Protein AF-A0A2V8ZPU8-F1 (afdb_monomer)

pLDDT: mean 93.04, std 7.56, range [56.31, 98.5]

Nearest PDB structures (foldseek):
  4qdj-assembly1_A  TM=7.419E-01  e=1.596E-03  Synechocystis sp. PCC 6803 substr. Kazusa
  5him-assembly1_A  TM=8.175E-01  e=2.573E-02  Methanohalophilus portucalensis FDF-1
  5gwx-assembly1_A  TM=7.199E-01  e=1.438E-02  Methanohalophilus portucalensis FDF-1
  3ths-assembly1_B  TM=6.068E-01  e=5.452E-03  Rattus norvegicus
  3ths-assembly1_C  TM=6.072E-01  e=6.619E-03  Rattus norvegicus

Secondary structure (DSSP, 8-state):
-PPPPSEEEETTEEEEEEEETTTTEEEEEETTEEEEEE-TT--B--HHHHHHHHHHHHSSSSEEEEE--TT-HHHHHHHHTT-EEEEEES-HHHHHHHHHHS---TTSEEEES-HHHHHHH-----SEEEE---BTTBPP-

Solvent-accessible surface area (backbone atoms only — not comparable to full-atom values): 7887 Å² total; per-residue (Å²): 132,81,80,69,72,50,69,47,86,47,99,91,43,57,37,32,45,50,70,42,79,92,78,43,30,41,33,35,30,34,77,88,23,80,66,30,40,23,40,84,75,11,47,57,73,47,68,68,50,53,50,53,50,53,59,55,69,72,46,81,76,46,38,32,38,32,29,34,50,54,32,22,26,60,61,24,49,41,41,75,71,68,33,50,47,34,35,26,25,70,53,64,62,36,58,55,47,8,44,73,73,22,53,22,60,87,84,52,51,73,42,76,35,55,53,67,65,48,59,76,69,54,85,79,84,58,68,39,81,44,82,63,52,65,61,42,87,39,70,74,132

Sequence (141 aa):
MRPPPLKHVSKYGVIKLRFRKRSRTLTYEQKGGNQSTADCNGVSLDAHIHALYGLTLQRPGKSVLMIGCGGGTLGTMLARAGRLVSIIEIDPVSFTLAKRYFGLPRNIACHVDDGLAFMQRTRRRYDVLIIDAFTGENIPA

Mean predicted aligned error: 3.62 Å

Structure (mmCIF, N/CA/C/O backbone):
data_AF-A0A2V8ZPU8-F1
#
_entry.id   AF-A0A2V8ZPU8-F1
#
loop_
_atom_site.group_PDB
_atom_site.id
_atom_site.type_symbol
_atom_site.label_atom_id
_atom_site.label_alt_id
_atom_site.label_comp_id
_atom_site.label_asym_id
_atom_site.label_entity_id
_atom_site.label_seq_id
_atom_site.pdbx_PDB_ins_code
_atom_site.Cartn_x
_atom_site.Cartn_y
_atom_site.Cartn_z
_atom_site.occupancy
_atom_site.B_iso_or_equiv
_atom_site.auth_seq_id
_atom_site.auth_comp_id
_atom_site.auth_asym_id
_atom_site.auth_atom_id
_atom_site.pdbx_PDB_model_num
ATOM 1 N N . MET A 1 1 ? -9.517 -8.330 -18.179 1.00 56.31 1 MET A N 1
ATOM 2 C CA . MET A 1 1 ? -8.707 -7.146 -17.815 1.00 56.31 1 MET A CA 1
ATOM 3 C C . MET A 1 1 ? -7.710 -6.903 -18.939 1.00 56.31 1 MET A C 1
ATOM 5 O O . MET A 1 1 ? -6.960 -7.820 -19.254 1.00 56.31 1 MET A O 1
ATOM 9 N N . ARG A 1 2 ? -7.752 -5.743 -19.611 1.00 58.00 2 ARG A N 1
ATOM 10 C CA . ARG A 1 2 ? -6.678 -5.360 -20.546 1.00 58.00 2 ARG A CA 1
ATOM 11 C C . ARG A 1 2 ? -5.401 -5.102 -19.729 1.00 58.00 2 ARG A C 1
ATOM 13 O O . ARG A 1 2 ? -5.528 -4.531 -18.644 1.00 58.00 2 ARG A O 1
ATOM 20 N N . PRO A 1 3 ? -4.216 -5.537 -20.190 1.00 65.19 3 PRO A N 1
ATOM 21 C CA . PRO A 1 3 ? -2.978 -5.295 -19.459 1.00 65.19 3 PRO A CA 1
ATOM 22 C C . PRO A 1 3 ? -2.734 -3.781 -19.337 1.00 65.19 3 PRO A C 1
ATOM 24 O O . PRO A 1 3 ? -2.962 -3.056 -20.311 1.00 65.19 3 PRO A O 1
ATOM 27 N N . PRO A 1 4 ? -2.332 -3.285 -18.154 1.00 73.62 4 PRO A N 1
ATOM 28 C CA . PRO A 1 4 ? -2.014 -1.875 -17.973 1.00 73.62 4 PRO A CA 1
ATOM 29 C C . PRO A 1 4 ? -0.792 -1.475 -18.814 1.00 73.62 4 PRO A C 1
ATOM 31 O O . PRO A 1 4 ? 0.016 -2.339 -19.173 1.00 73.62 4 PRO A O 1
ATOM 34 N N . PRO A 1 5 ? -0.609 -0.172 -19.096 1.00 80.62 5 PRO A N 1
ATOM 35 C CA . PRO A 1 5 ? 0.680 0.336 -19.544 1.00 80.62 5 PRO A CA 1
ATOM 36 C C . PRO A 1 5 ? 1.790 -0.127 -18.593 1.00 80.62 5 PRO A C 1
ATOM 38 O O . PRO A 1 5 ? 1.626 -0.109 -17.376 1.00 80.62 5 PRO A O 1
ATOM 41 N N . LEU A 1 6 ? 2.922 -0.555 -19.150 1.00 86.25 6 LEU A N 1
ATOM 42 C CA . LEU A 1 6 ? 3.991 -1.174 -18.362 1.00 86.25 6 LEU A CA 1
ATOM 43 C C . LEU A 1 6 ? 4.669 -0.192 -17.399 1.00 86.25 6 LEU A C 1
ATOM 45 O O . LEU A 1 6 ? 5.160 -0.625 -16.363 1.00 86.25 6 LEU A O 1
ATOM 49 N N . LYS A 1 7 ? 4.753 1.098 -17.742 1.00 93.12 7 LYS A N 1
ATOM 50 C CA . LYS A 1 7 ? 5.517 2.109 -16.996 1.00 93.12 7 LYS A CA 1
ATOM 51 C C . LYS A 1 7 ? 4.661 3.339 -16.712 1.00 93.12 7 LYS A C 1
ATOM 53 O O . LYS A 1 7 ? 3.967 3.828 -17.600 1.00 93.12 7 LYS A O 1
ATOM 58 N N . HIS A 1 8 ? 4.783 3.863 -15.502 1.00 94.88 8 HIS A N 1
ATOM 59 C CA . HIS A 1 8 ? 4.127 5.073 -15.027 1.00 94.88 8 HIS A CA 1
ATOM 60 C C . HIS A 1 8 ? 5.172 5.966 -14.354 1.00 94.88 8 HIS A C 1
ATOM 62 O O . HIS A 1 8 ? 5.925 5.504 -13.498 1.00 94.88 8 HIS A O 1
ATOM 68 N N . VAL A 1 9 ? 5.260 7.229 -14.772 1.00 94.38 9 VAL A N 1
ATOM 69 C CA . VAL A 1 9 ? 6.241 8.185 -14.239 1.00 94.38 9 VAL A CA 1
ATOM 70 C C . VAL A 1 9 ? 5.647 8.900 -13.033 1.00 94.38 9 VAL A C 1
ATOM 72 O O . VAL A 1 9 ? 4.519 9.383 -13.095 1.00 94.38 9 VAL A O 1
ATOM 75 N N . SER A 1 10 ? 6.427 8.983 -11.961 1.00 93.56 10 SER A N 1
ATOM 76 C CA . SER A 1 10 ? 6.126 9.748 -10.756 1.00 93.56 10 SER A CA 1
ATOM 77 C C . SER A 1 10 ? 7.338 10.593 -10.349 1.00 93.56 10 SER A C 1
ATOM 79 O O . SER A 1 10 ? 8.479 10.276 -10.698 1.00 93.56 10 SER A O 1
ATOM 81 N N . LYS A 1 11 ? 7.100 11.641 -9.548 1.00 93.31 11 LYS A N 1
ATOM 82 C CA . LYS A 1 11 ? 8.147 12.410 -8.853 1.00 93.31 11 LYS A CA 1
ATOM 83 C C . LYS A 1 11 ? 9.054 11.509 -7.999 1.00 93.31 11 LYS A C 1
ATOM 85 O O . LYS A 1 11 ? 10.220 11.831 -7.797 1.00 93.31 11 LYS A O 1
ATOM 90 N N . TYR A 1 12 ? 8.539 10.368 -7.539 1.00 91.00 12 TYR A N 1
ATOM 91 C CA . TYR A 1 12 ? 9.244 9.407 -6.686 1.00 91.00 12 TYR A CA 1
ATOM 92 C C . TYR A 1 12 ? 9.891 8.257 -7.474 1.00 91.00 12 TYR A C 1
ATOM 94 O O . TYR A 1 12 ? 10.375 7.290 -6.886 1.00 91.00 12 TYR A O 1
ATOM 102 N N . GLY A 1 13 ? 9.935 8.348 -8.806 1.00 92.06 13 GLY A N 1
ATOM 103 C CA . GLY A 1 13 ? 10.560 7.371 -9.697 1.00 92.06 13 GLY A CA 1
ATOM 104 C C . GLY A 1 13 ? 9.569 6.696 -10.644 1.00 92.06 13 GLY A C 1
ATOM 105 O O . GLY A 1 13 ? 8.385 7.017 -10.685 1.00 92.06 13 GLY A O 1
ATOM 106 N N . VAL A 1 14 ? 10.065 5.752 -11.444 1.00 94.94 14 VAL A N 1
ATOM 107 C CA . VAL A 1 14 ? 9.224 5.008 -12.391 1.00 94.94 14 VAL A CA 1
ATOM 108 C C . VAL A 1 14 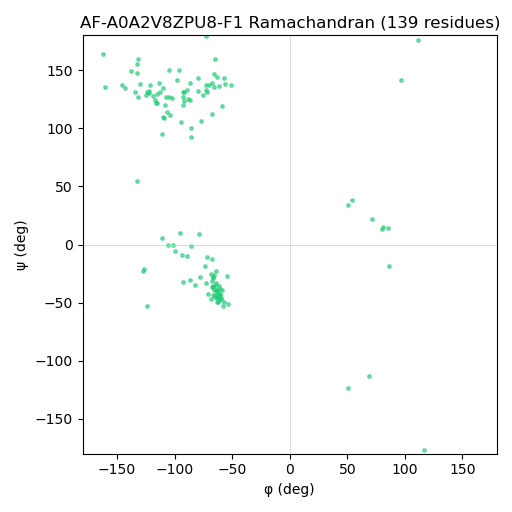? 8.600 3.805 -11.694 1.00 94.94 14 VAL A C 1
ATOM 110 O O . VAL A 1 14 ? 9.312 2.943 -11.177 1.00 94.94 14 VAL A O 1
ATOM 113 N N . ILE A 1 15 ? 7.275 3.730 -11.752 1.00 95.88 15 ILE A N 1
ATOM 114 C CA . ILE A 1 15 ? 6.480 2.583 -11.325 1.00 95.88 15 ILE A CA 1
ATOM 115 C C . ILE A 1 15 ? 6.279 1.669 -12.531 1.00 95.88 15 ILE A C 1
ATOM 117 O O . ILE A 1 15 ? 5.886 2.125 -13.609 1.00 95.88 15 ILE A O 1
ATOM 121 N N . LYS A 1 16 ? 6.532 0.371 -12.370 1.00 95.88 16 LYS A N 1
ATOM 122 C CA . LYS A 1 16 ? 6.298 -0.640 -13.401 1.00 95.88 16 LYS A CA 1
ATOM 123 C C . LYS A 1 16 ? 5.179 -1.582 -12.982 1.00 95.88 16 LYS A C 1
ATOM 125 O O . LYS A 1 16 ? 5.222 -2.142 -11.890 1.00 95.88 16 LYS A O 1
ATOM 130 N N . LEU A 1 17 ? 4.224 -1.809 -13.879 1.00 95.88 17 LEU A N 1
ATOM 131 C CA . LEU A 1 17 ? 3.145 -2.774 -13.687 1.00 95.88 17 LEU A CA 1
ATOM 132 C C . LEU A 1 17 ? 3.366 -4.005 -14.562 1.00 95.88 17 LEU A C 1
ATOM 134 O O . LEU A 1 17 ? 3.306 -3.932 -15.788 1.00 95.88 17 LEU A O 1
ATOM 138 N N . ARG A 1 18 ? 3.605 -5.159 -13.936 1.00 94.06 18 ARG A N 1
ATOM 139 C CA . ARG A 1 18 ? 3.842 -6.428 -14.637 1.00 94.06 18 ARG A CA 1
ATOM 140 C C . ARG A 1 18 ? 2.654 -7.360 -14.456 1.00 94.06 18 ARG A C 1
ATOM 142 O O . ARG A 1 18 ? 2.443 -7.894 -13.373 1.00 94.06 18 ARG A O 1
ATOM 149 N N . PHE A 1 19 ? 1.891 -7.572 -15.526 1.00 93.56 19 PHE A N 1
ATOM 150 C CA . PHE A 1 19 ? 0.794 -8.539 -15.536 1.00 93.56 19 PHE A CA 1
ATOM 151 C C . PHE A 1 19 ? 1.272 -9.904 -16.045 1.00 93.56 19 PHE A C 1
ATOM 153 O O . PHE A 1 19 ? 1.818 -10.005 -17.145 1.00 93.56 19 PHE A O 1
ATOM 160 N N . ARG A 1 20 ? 1.029 -10.975 -15.282 1.00 92.75 20 ARG A N 1
ATOM 161 C CA . ARG A 1 20 ? 1.289 -12.358 -15.709 1.00 92.75 20 ARG A CA 1
ATOM 162 C C . ARG A 1 20 ? -0.017 -13.055 -16.074 1.00 92.75 20 ARG A C 1
ATOM 164 O O . ARG A 1 20 ? -0.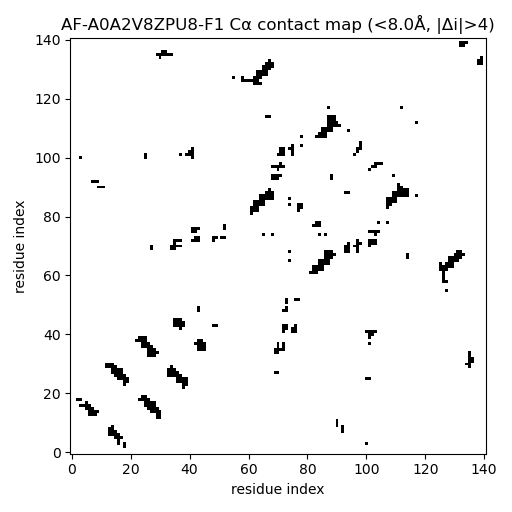824 -13.384 -15.211 1.00 92.75 20 ARG A O 1
ATOM 171 N N . LYS A 1 21 ? -0.203 -13.348 -17.367 1.00 89.06 21 LYS A N 1
ATOM 172 C CA . LYS A 1 21 ? -1.449 -13.929 -17.906 1.00 89.06 21 LYS A CA 1
ATOM 173 C C . LYS A 1 21 ? -1.801 -15.295 -17.301 1.00 89.06 21 LYS A C 1
ATOM 175 O O . LYS A 1 21 ? -2.959 -15.509 -16.966 1.00 89.06 21 LYS A O 1
ATOM 180 N N . ARG A 1 22 ? -0.817 -16.195 -17.148 1.00 91.25 22 ARG A N 1
ATOM 181 C CA . ARG A 1 22 ? -1.027 -17.576 -16.663 1.00 91.25 22 ARG A CA 1
ATOM 182 C C . ARG A 1 22 ? -1.569 -17.618 -15.232 1.00 91.25 22 ARG A C 1
ATOM 184 O O . ARG A 1 22 ? -2.510 -18.348 -14.968 1.00 91.25 22 ARG A O 1
ATOM 191 N N . SER A 1 23 ? -0.985 -16.827 -14.336 1.00 91.25 23 SER A N 1
ATOM 192 C CA . SER A 1 23 ? -1.388 -16.736 -12.928 1.00 91.25 23 SER A CA 1
ATOM 193 C C . SER A 1 23 ? -2.463 -15.674 -12.676 1.00 91.25 23 SER A C 1
ATOM 195 O O . SER A 1 23 ? -3.012 -15.611 -11.586 1.00 91.25 23 SER A O 1
ATOM 197 N N . ARG A 1 24 ? -2.767 -14.832 -13.675 1.00 92.25 24 ARG A N 1
ATOM 198 C CA . ARG A 1 24 ? -3.649 -13.658 -13.564 1.00 92.25 24 ARG A CA 1
ATOM 199 C C . ARG A 1 24 ? -3.235 -12.707 -12.437 1.00 92.25 24 ARG A C 1
ATOM 201 O O . ARG A 1 24 ? -4.091 -12.128 -11.774 1.00 92.25 24 ARG A O 1
ATOM 208 N N . THR A 1 25 ? -1.929 -12.531 -12.260 1.00 95.19 25 THR A N 1
ATOM 209 C CA . THR A 1 25 ? -1.364 -11.689 -11.203 1.00 95.19 25 THR A CA 1
ATOM 210 C C . THR A 1 25 ? -0.836 -10.377 -11.751 1.00 95.19 25 THR A C 1
ATOM 212 O O . THR A 1 25 ? -0.386 -10.305 -12.900 1.00 95.19 25 THR A O 1
ATOM 215 N N . LEU A 1 26 ? -0.881 -9.341 -10.921 1.00 95.88 26 LEU A N 1
ATOM 216 C CA . LEU A 1 26 ? -0.325 -8.029 -11.208 1.00 95.88 26 LEU A CA 1
ATOM 217 C C . LEU A 1 26 ? 0.701 -7.660 -10.138 1.00 95.88 26 LEU A C 1
ATOM 219 O O . LEU A 1 26 ? 0.405 -7.737 -8.950 1.00 95.88 26 LEU A O 1
ATOM 223 N N . THR A 1 27 ? 1.882 -7.233 -10.573 1.00 96.50 27 THR A N 1
ATOM 224 C CA . THR A 1 27 ? 2.969 -6.790 -9.693 1.00 96.50 27 THR A CA 1
ATOM 225 C C . THR A 1 27 ? 3.254 -5.307 -9.915 1.00 96.50 27 THR A C 1
ATOM 227 O O . THR A 1 27 ? 3.443 -4.886 -11.059 1.00 96.50 27 THR A O 1
ATOM 230 N N . TYR A 1 28 ? 3.299 -4.543 -8.823 1.00 95.75 28 TYR A N 1
ATOM 231 C CA . TYR A 1 28 ? 3.804 -3.175 -8.728 1.00 95.75 28 TYR A CA 1
ATOM 232 C C . TYR A 1 28 ? 5.283 -3.223 -8.334 1.00 95.75 28 TYR A C 1
ATOM 234 O O . TYR A 1 28 ? 5.633 -3.707 -7.259 1.00 95.75 28 TYR A O 1
ATOM 242 N N . GLU A 1 29 ? 6.155 -2.674 -9.173 1.00 94.56 29 GLU A N 1
ATOM 243 C CA . GLU A 1 29 ? 7.582 -2.515 -8.881 1.00 94.56 29 GLU A CA 1
ATOM 244 C C . GLU A 1 29 ? 7.977 -1.040 -8.955 1.00 94.56 29 GLU A C 1
ATOM 246 O O . GLU A 1 29 ? 7.604 -0.341 -9.897 1.00 94.56 29 GLU A O 1
ATOM 251 N N . GLN A 1 30 ? 8.787 -0.576 -8.006 1.00 93.31 30 GLN A N 1
ATOM 252 C CA . GLN A 1 30 ? 9.350 0.772 -8.014 1.00 93.31 30 GLN A CA 1
ATOM 253 C C . GLN A 1 30 ? 10.755 0.745 -7.416 1.00 93.31 30 GLN A C 1
ATOM 255 O O . GLN A 1 30 ? 11.005 0.060 -6.429 1.00 93.31 30 GLN A O 1
ATOM 260 N N . LYS A 1 31 ? 11.692 1.473 -8.042 1.00 89.50 31 LYS A N 1
ATOM 261 C CA . LYS A 1 31 ? 13.113 1.521 -7.633 1.00 89.50 31 LYS A CA 1
ATOM 262 C C . LYS A 1 31 ? 13.763 0.134 -7.446 1.00 89.50 31 LYS A C 1
ATOM 264 O O . LYS A 1 31 ? 14.613 -0.041 -6.587 1.00 89.50 31 LYS A O 1
ATOM 269 N N . GLY A 1 32 ? 13.361 -0.849 -8.254 1.00 85.06 32 GLY A N 1
ATOM 270 C CA . GLY A 1 32 ? 13.886 -2.220 -8.202 1.00 85.06 32 GLY A CA 1
ATOM 271 C C . GLY A 1 32 ? 13.187 -3.140 -7.195 1.00 85.06 32 GLY A C 1
ATOM 272 O O . GLY A 1 32 ? 13.237 -4.350 -7.381 1.00 85.06 32 GLY A O 1
ATOM 273 N N . GLY A 1 33 ? 12.461 -2.593 -6.215 1.00 86.25 33 GLY A N 1
ATOM 274 C CA . GLY A 1 33 ? 11.719 -3.375 -5.226 1.00 86.25 33 GLY A CA 1
ATOM 275 C C . GLY A 1 33 ? 10.316 -3.762 -5.703 1.00 86.25 33 GLY A C 1
ATOM 276 O O . GLY A 1 33 ? 9.594 -2.943 -6.284 1.00 86.25 33 GLY A O 1
ATOM 277 N N . ASN A 1 34 ? 9.908 -5.003 -5.423 1.00 91.56 34 ASN A N 1
ATOM 278 C CA . ASN A 1 34 ? 8.520 -5.448 -5.563 1.00 91.56 34 ASN A CA 1
ATOM 279 C C . ASN A 1 34 ? 7.704 -4.915 -4.378 1.00 91.56 34 ASN A C 1
ATOM 281 O O . ASN A 1 34 ? 7.858 -5.407 -3.268 1.00 91.56 34 ASN A O 1
ATOM 285 N N . GLN A 1 35 ? 6.866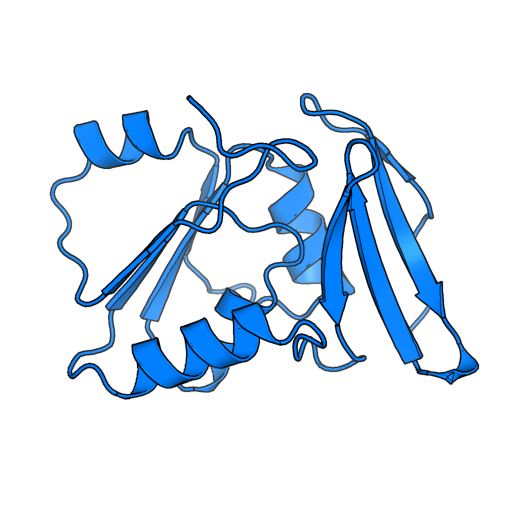 -3.904 -4.616 1.00 92.00 35 GLN A N 1
ATOM 286 C CA . GLN A 1 35 ? 6.086 -3.262 -3.550 1.00 92.00 35 GLN A CA 1
ATOM 287 C C . GLN A 1 35 ? 4.760 -3.977 -3.294 1.00 92.00 35 GLN A C 1
ATOM 289 O O . GLN A 1 35 ? 4.215 -3.904 -2.200 1.00 92.00 35 GLN A O 1
ATOM 294 N N . SER A 1 36 ? 4.168 -4.601 -4.315 1.00 95.75 36 SER A N 1
ATOM 295 C CA . SER A 1 36 ? 2.892 -5.303 -4.158 1.00 95.75 36 SER A CA 1
ATOM 296 C C . SER A 1 36 ? 2.676 -6.301 -5.277 1.00 95.75 36 SER A C 1
ATOM 298 O O . SER A 1 36 ? 2.802 -5.960 -6.456 1.00 95.75 36 SER A O 1
ATOM 300 N N . THR A 1 37 ? 2.227 -7.502 -4.931 1.00 97.12 37 THR A N 1
ATOM 301 C CA . THR A 1 37 ? 1.673 -8.454 -5.892 1.00 97.12 37 THR A CA 1
ATOM 302 C C . THR A 1 37 ? 0.252 -8.834 -5.501 1.00 97.12 37 THR A C 1
ATOM 304 O O . THR A 1 37 ? -0.012 -9.165 -4.351 1.00 97.12 37 THR A O 1
ATOM 307 N N . ALA A 1 38 ? -0.674 -8.806 -6.462 1.00 97.38 38 ALA A N 1
ATOM 308 C CA . ALA A 1 38 ? -2.069 -9.163 -6.228 1.00 97.38 38 ALA A CA 1
ATOM 309 C C . ALA A 1 38 ? -2.632 -10.115 -7.281 1.00 97.38 38 ALA A C 1
ATOM 311 O O . ALA A 1 38 ? -2.178 -10.148 -8.433 1.00 97.38 38 ALA A O 1
ATOM 312 N N . ASP A 1 39 ? -3.662 -10.858 -6.882 1.00 95.38 39 ASP A N 1
ATOM 313 C CA . ASP A 1 39 ? -4.557 -11.539 -7.809 1.00 95.38 39 ASP A CA 1
ATOM 314 C C . ASP A 1 39 ? -5.499 -10.547 -8.526 1.00 95.38 39 ASP A C 1
ATOM 316 O O . ASP A 1 39 ? -5.482 -9.334 -8.297 1.00 95.38 39 ASP A O 1
ATOM 320 N N . CYS A 1 40 ? -6.358 -11.057 -9.411 1.00 89.00 40 CYS A N 1
ATOM 321 C CA . CYS A 1 40 ? -7.304 -10.228 -10.160 1.00 89.00 40 CYS A CA 1
ATOM 322 C C . CYS A 1 40 ? -8.406 -9.582 -9.307 1.00 89.00 40 CYS A C 1
ATOM 324 O O . CYS A 1 40 ? -9.111 -8.704 -9.806 1.00 89.00 40 CYS A O 1
ATOM 326 N N . ASN A 1 41 ? -8.561 -10.009 -8.057 1.00 88.38 41 ASN A N 1
ATOM 327 C CA . ASN A 1 41 ? -9.488 -9.415 -7.116 1.00 88.38 41 ASN A CA 1
ATOM 328 C C . ASN A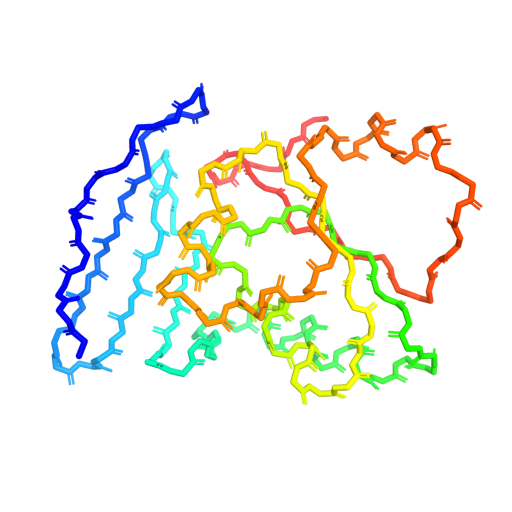 1 41 ? -8.799 -8.351 -6.262 1.00 88.38 41 ASN A C 1
ATOM 330 O O . ASN A 1 41 ? -9.499 -7.637 -5.558 1.00 88.38 41 ASN A O 1
ATOM 334 N N . GLY A 1 42 ? -7.476 -8.186 -6.304 1.00 91.50 42 GLY A N 1
ATOM 335 C CA . GLY A 1 42 ? -6.765 -7.269 -5.409 1.00 91.50 42 GLY A CA 1
ATOM 336 C C . GLY A 1 42 ? -6.414 -7.884 -4.054 1.00 91.50 42 GLY A C 1
ATOM 337 O O . GLY A 1 42 ? -6.086 -7.154 -3.120 1.00 91.50 42 GLY A O 1
ATOM 338 N N . VAL A 1 43 ? -6.509 -9.212 -3.920 1.00 97.00 43 VAL A N 1
ATOM 339 C CA . VAL A 1 43 ? -5.984 -9.932 -2.755 1.00 97.00 43 VAL A CA 1
ATOM 340 C C . VAL A 1 43 ? -4.470 -10.004 -2.892 1.00 97.00 43 VAL A C 1
ATOM 342 O O . VAL A 1 43 ? -3.962 -10.399 -3.944 1.00 97.00 43 VAL A O 1
ATOM 345 N N . SER A 1 44 ? -3.753 -9.609 -1.839 1.00 98.00 44 SER A N 1
ATOM 346 C CA . SER A 1 44 ? -2.291 -9.663 -1.824 1.00 98.00 44 SER A CA 1
ATOM 347 C C . SER A 1 44 ? -1.789 -11.102 -1.948 1.00 98.00 44 SER A C 1
ATOM 349 O O . SER A 1 44 ? -2.385 -12.020 -1.387 1.00 98.00 44 SER A O 1
ATOM 351 N N . LEU A 1 45 ? -0.671 -11.301 -2.641 1.00 97.38 45 LEU A N 1
ATOM 352 C CA . LEU A 1 45 ? 0.063 -12.571 -2.673 1.00 97.38 45 LEU A CA 1
ATOM 353 C C . LEU A 1 45 ? 1.294 -12.559 -1.760 1.00 97.38 45 LEU A C 1
ATOM 355 O O . LEU A 1 45 ? 1.994 -13.564 -1.658 1.00 97.38 45 LEU A O 1
ATOM 359 N N . ASP A 1 46 ? 1.544 -11.442 -1.082 1.00 95.94 46 ASP A N 1
ATOM 360 C CA . ASP A 1 46 ? 2.693 -11.265 -0.208 1.00 95.94 46 ASP A CA 1
ATOM 361 C C . ASP A 1 46 ? 2.343 -11.667 1.237 1.00 95.94 46 ASP A C 1
ATOM 363 O O . ASP A 1 46 ? 1.406 -11.140 1.841 1.00 95.94 46 ASP A O 1
ATOM 367 N N . ALA A 1 47 ? 3.093 -12.613 1.813 1.00 96.50 47 ALA A N 1
ATOM 368 C CA . ALA A 1 47 ? 2.761 -13.228 3.105 1.00 96.50 47 ALA A CA 1
ATOM 369 C C . ALA A 1 47 ? 2.723 -12.229 4.279 1.00 96.50 47 ALA A C 1
ATOM 371 O O . ALA A 1 47 ? 1.869 -12.337 5.159 1.00 96.50 47 ALA A O 1
ATOM 372 N N . HIS A 1 48 ? 3.606 -11.225 4.278 1.00 93.75 48 HIS A N 1
ATOM 373 C CA . HIS A 1 48 ? 3.642 -10.193 5.318 1.00 93.75 48 HIS A CA 1
ATOM 374 C C . HIS A 1 48 ? 2.357 -9.347 5.340 1.00 93.75 48 HIS A C 1
ATOM 376 O O . HIS A 1 48 ? 1.875 -8.992 6.414 1.00 93.75 48 HIS A O 1
ATOM 382 N N . ILE A 1 49 ? 1.732 -9.112 4.180 1.00 97.50 49 ILE A N 1
ATOM 383 C CA . ILE A 1 49 ? 0.441 -8.418 4.091 1.00 97.50 49 ILE A CA 1
ATOM 384 C C . ILE A 1 49 ? -0.672 -9.237 4.751 1.00 97.50 49 ILE A C 1
ATOM 386 O O . ILE A 1 49 ? -1.511 -8.677 5.456 1.00 97.50 49 ILE A O 1
ATOM 390 N N . HIS A 1 50 ? -0.668 -10.563 4.586 1.00 98.12 50 HIS A N 1
ATOM 391 C CA . HIS A 1 50 ? -1.626 -11.443 5.269 1.00 98.12 50 HIS A CA 1
ATOM 392 C C . HIS A 1 50 ? -1.415 -11.469 6.784 1.00 98.12 50 HIS A C 1
ATOM 394 O O . HIS A 1 50 ? -2.393 -11.488 7.531 1.00 98.12 50 HIS A O 1
ATOM 400 N N . ALA A 1 51 ? -0.165 -11.401 7.250 1.00 97.50 51 ALA A N 1
ATOM 401 C CA . ALA A 1 51 ? 0.134 -11.282 8.675 1.00 97.50 51 ALA A CA 1
ATOM 402 C C . ALA A 1 51 ? -0.413 -9.967 9.261 1.00 97.50 51 ALA A C 1
ATOM 404 O O . ALA A 1 51 ? -1.140 -9.996 10.256 1.00 97.50 51 ALA A O 1
ATOM 405 N N . LEU A 1 52 ? -0.145 -8.825 8.613 1.00 97.31 52 LEU A N 1
ATOM 406 C CA . LEU A 1 52 ? -0.683 -7.522 9.025 1.00 97.31 52 LEU A CA 1
ATOM 407 C C . LEU A 1 52 ? -2.215 -7.501 8.994 1.00 97.31 52 LEU A C 1
ATOM 409 O O . LEU A 1 52 ? -2.846 -7.001 9.928 1.00 97.31 52 LEU A O 1
ATOM 413 N N . TYR A 1 53 ? -2.821 -8.079 7.955 1.00 98.25 53 TYR A N 1
ATOM 414 C CA . TYR A 1 53 ? -4.269 -8.224 7.839 1.00 98.25 53 TYR A CA 1
ATOM 415 C C . TYR A 1 53 ? -4.847 -9.015 9.019 1.00 98.25 53 TYR A C 1
ATOM 417 O O . TYR A 1 53 ? -5.733 -8.518 9.713 1.00 98.25 53 TYR A O 1
ATOM 425 N N . GLY A 1 54 ? -4.304 -10.203 9.299 1.00 97.62 54 GLY A N 1
ATOM 426 C CA . GLY A 1 54 ? -4.748 -11.057 10.401 1.00 97.62 54 GLY A CA 1
ATOM 427 C C . GLY A 1 54 ? -4.618 -10.380 11.767 1.00 97.62 54 GLY A C 1
ATOM 428 O O . GLY A 1 54 ? -5.579 -10.362 12.535 1.00 97.62 54 GLY A O 1
ATOM 429 N N . LEU A 1 55 ? -3.468 -9.757 12.047 1.00 96.19 55 LEU A N 1
ATOM 430 C CA . LEU A 1 55 ? -3.224 -9.021 13.295 1.00 96.19 55 LEU A CA 1
ATOM 431 C C . LEU A 1 55 ? -4.183 -7.837 13.461 1.00 96.19 55 LEU A C 1
ATOM 433 O O . LEU A 1 55 ? -4.727 -7.619 14.544 1.00 96.19 55 LEU A O 1
ATOM 437 N N . THR A 1 56 ? -4.438 -7.096 12.382 1.00 97.12 56 THR A N 1
ATOM 438 C CA . THR A 1 56 ? -5.397 -5.982 12.390 1.00 97.12 56 THR A CA 1
ATOM 439 C C . THR A 1 56 ? -6.808 -6.477 12.685 1.00 97.12 56 THR A C 1
ATOM 441 O O . THR A 1 56 ? -7.548 -5.833 13.430 1.00 97.12 56 THR A O 1
ATOM 444 N N . LEU A 1 57 ? -7.193 -7.639 12.146 1.00 96.44 57 LEU A N 1
ATOM 445 C CA . LEU A 1 57 ? -8.528 -8.182 12.366 1.00 96.44 57 LEU A CA 1
ATOM 446 C C . LEU A 1 57 ? -8.790 -8.632 13.808 1.00 96.44 57 LEU A C 1
ATOM 448 O O . LEU A 1 57 ? -9.941 -8.598 14.240 1.00 96.44 57 LEU A O 1
ATOM 452 N N . GLN A 1 58 ? -7.750 -8.979 14.565 1.00 94.94 58 GLN A N 1
ATOM 453 C CA . GLN A 1 58 ? -7.875 -9.332 15.982 1.00 94.94 58 GLN A CA 1
ATOM 454 C C . GLN A 1 58 ? -8.131 -8.120 16.888 1.00 94.94 58 GLN A C 1
ATOM 456 O O . GLN A 1 58 ? -8.584 -8.284 18.020 1.00 94.94 58 GLN A O 1
ATOM 461 N N . ARG A 1 59 ? -7.853 -6.893 16.423 1.00 92.00 59 ARG A N 1
ATOM 462 C CA . ARG A 1 59 ? -8.061 -5.687 17.233 1.00 92.00 59 ARG A CA 1
ATOM 463 C C . ARG A 1 59 ? -9.537 -5.263 17.244 1.00 92.00 59 ARG A C 1
ATOM 465 O O . ARG A 1 59 ? -10.146 -5.157 16.167 1.00 92.00 59 ARG A O 1
ATOM 472 N N . PRO A 1 60 ? -10.111 -4.974 18.431 1.00 85.44 60 PRO A N 1
ATOM 473 C CA . PRO A 1 60 ? -11.428 -4.355 18.522 1.00 85.44 60 PRO A CA 1
ATOM 474 C C . PRO A 1 60 ? -11.375 -2.937 17.938 1.00 85.44 60 PRO A C 1
ATOM 476 O O . PRO A 1 60 ? -10.354 -2.261 18.027 1.00 85.44 60 PRO A O 1
ATOM 479 N N . GLY A 1 61 ? -12.473 -2.496 17.323 1.00 88.62 61 GLY A N 1
ATOM 480 C CA . GLY A 1 61 ? -12.555 -1.207 16.627 1.00 88.62 61 GLY A CA 1
ATOM 481 C C . GLY A 1 61 ? -12.677 -1.358 15.113 1.00 88.62 61 GLY A C 1
ATOM 482 O O . GLY A 1 61 ? -12.680 -2.463 14.573 1.00 88.62 61 GLY A O 1
ATOM 483 N N . LYS A 1 62 ? -12.835 -0.246 14.398 1.00 92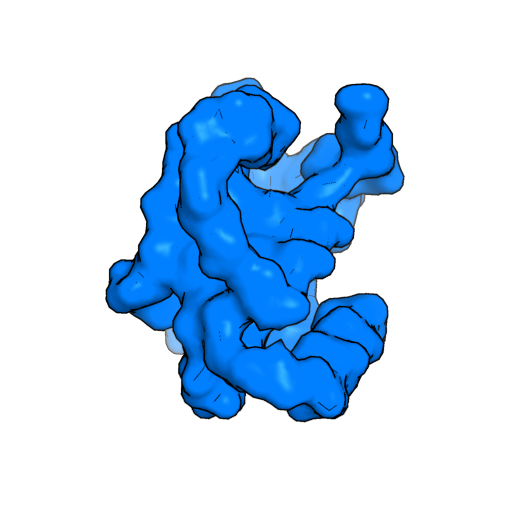.38 62 LYS A N 1
ATOM 484 C CA . LYS A 1 62 ? -13.036 -0.266 12.936 1.00 92.38 62 LYS A CA 1
ATOM 485 C C . LYS A 1 62 ? -12.070 0.636 12.187 1.00 92.38 62 LYS A C 1
ATOM 487 O O . LYS A 1 62 ? -11.874 0.402 11.001 1.00 92.38 62 LYS A O 1
ATOM 492 N N . SER A 1 63 ? -11.498 1.647 12.831 1.00 97.50 63 SER A N 1
ATOM 493 C CA . SER A 1 63 ? -10.713 2.682 12.164 1.00 97.50 63 SER A CA 1
ATOM 494 C C . SER A 1 63 ? -9.240 2.293 12.047 1.00 97.50 63 SER A C 1
ATOM 496 O O . SER A 1 63 ? -8.581 1.991 13.039 1.00 97.50 63 SER A O 1
ATOM 498 N N . VAL A 1 64 ? -8.721 2.312 10.821 1.00 98.19 64 VAL A N 1
ATOM 499 C CA . VAL A 1 64 ? -7.328 1.974 10.513 1.00 98.19 64 VAL A CA 1
ATOM 500 C C . VAL A 1 64 ? -6.699 3.134 9.755 1.00 98.19 64 VAL A C 1
ATOM 502 O O . VAL A 1 64 ? -7.253 3.581 8.751 1.00 98.19 64 VAL A O 1
ATOM 505 N N . LEU A 1 65 ? -5.541 3.601 10.217 1.00 98.00 65 LEU A N 1
ATOM 506 C CA . LEU A 1 65 ? -4.667 4.475 9.444 1.00 98.00 65 LEU A CA 1
ATOM 507 C C . LEU A 1 65 ? -3.507 3.657 8.889 1.00 98.00 65 LEU A C 1
ATOM 509 O O . LEU A 1 65 ? -2.797 2.999 9.645 1.00 98.00 65 LEU A O 1
ATOM 513 N N . MET A 1 66 ? -3.309 3.728 7.580 1.00 97.88 66 MET A N 1
ATOM 514 C CA . MET A 1 66 ? -2.146 3.172 6.900 1.00 97.88 66 MET A CA 1
ATOM 515 C C . MET A 1 66 ? -1.252 4.304 6.398 1.00 97.88 66 MET A C 1
ATOM 517 O O . MET A 1 66 ? -1.748 5.258 5.797 1.00 97.88 66 MET A O 1
ATOM 521 N N . ILE A 1 67 ? 0.053 4.186 6.621 1.00 97.56 67 ILE A N 1
ATOM 522 C CA . ILE A 1 67 ? 1.075 5.034 6.003 1.00 97.56 67 ILE A CA 1
ATOM 523 C C . ILE A 1 67 ? 1.824 4.179 4.984 1.00 97.56 67 ILE A C 1
ATOM 525 O O . ILE A 1 67 ? 2.417 3.170 5.358 1.00 97.56 67 ILE A O 1
ATOM 529 N N . GLY A 1 68 ? 1.783 4.599 3.723 1.00 96.25 68 GLY A N 1
ATOM 530 C CA . GLY A 1 68 ? 2.186 3.816 2.560 1.00 96.25 68 GLY A CA 1
ATOM 531 C C . GLY A 1 68 ? 0.992 3.138 1.884 1.00 96.25 68 GLY A C 1
ATOM 532 O O . GLY A 1 68 ? 0.038 2.699 2.535 1.00 96.25 68 GLY A O 1
ATOM 533 N N . CYS A 1 69 ? 1.013 3.101 0.550 1.00 96.56 69 CYS A N 1
ATOM 534 C CA . CYS A 1 69 ? -0.033 2.473 -0.252 1.00 96.56 69 CYS A CA 1
ATOM 535 C C . CYS A 1 69 ? 0.514 1.400 -1.192 1.00 96.56 69 CYS A C 1
ATOM 537 O O . CYS A 1 69 ? -0.011 0.287 -1.198 1.00 96.56 69 CYS A O 1
ATOM 539 N N . GLY A 1 70 ? 1.524 1.719 -2.008 1.00 94.50 70 GLY A N 1
ATOM 540 C CA . GLY A 1 70 ? 1.954 0.850 -3.111 1.00 94.50 70 GLY A CA 1
ATOM 541 C C . GLY A 1 70 ? 0.780 0.416 -4.009 1.00 94.50 70 GLY A C 1
ATOM 542 O O . GLY A 1 70 ? 0.023 1.229 -4.533 1.00 94.50 70 GLY A O 1
ATOM 543 N N . GLY A 1 71 ? 0.578 -0.893 -4.175 1.00 95.81 71 GLY A N 1
ATOM 544 C CA . GLY A 1 71 ? -0.604 -1.430 -4.861 1.00 95.81 71 GLY A CA 1
ATOM 545 C C . GLY A 1 71 ? -1.910 -1.301 -4.062 1.00 95.81 71 GLY A C 1
ATOM 546 O O . GLY A 1 71 ? -2.984 -1.531 -4.604 1.00 95.81 71 GLY A O 1
ATOM 547 N N . GLY A 1 72 ? -1.863 -0.947 -2.779 1.00 96.50 72 GLY A N 1
ATOM 548 C CA . GLY A 1 72 ? -3.034 -0.784 -1.916 1.00 96.50 72 GLY A CA 1
ATOM 549 C C . GLY A 1 72 ? -3.714 -2.102 -1.540 1.00 96.50 72 GLY A C 1
ATOM 550 O O . GLY A 1 72 ? -4.902 -2.108 -1.210 1.00 96.50 72 GLY A O 1
ATOM 551 N N . THR A 1 73 ? -3.003 -3.230 -1.609 1.00 97.81 73 THR A N 1
ATOM 552 C CA . THR A 1 73 ? -3.582 -4.572 -1.430 1.00 97.81 73 THR A CA 1
ATOM 553 C C . THR A 1 73 ? -4.070 -4.798 0.002 1.00 97.81 73 THR A C 1
ATOM 555 O O . THR A 1 73 ? -5.205 -5.238 0.194 1.00 97.81 73 THR A O 1
ATOM 558 N N . LEU A 1 74 ? -3.293 -4.393 1.015 1.00 98.00 74 LEU A N 1
ATOM 559 C CA . LEU A 1 74 ? -3.717 -4.452 2.419 1.00 98.00 74 LEU A CA 1
ATOM 560 C C . LEU A 1 74 ? -4.960 -3.588 2.672 1.00 98.00 74 LEU A C 1
ATOM 562 O O . LEU A 1 74 ? -5.944 -4.065 3.237 1.00 98.00 74 LEU A O 1
ATOM 566 N N . GLY A 1 75 ? -4.959 -2.342 2.186 1.00 97.62 75 GLY A N 1
ATOM 567 C CA . GLY A 1 75 ? -6.103 -1.434 2.312 1.00 97.62 75 GLY A CA 1
ATOM 568 C C . GLY A 1 75 ? -7.360 -1.976 1.626 1.00 97.62 75 GLY A C 1
ATOM 569 O O . GLY A 1 75 ? -8.459 -1.881 2.171 1.00 97.62 75 GLY A O 1
ATOM 570 N N . THR A 1 76 ? -7.196 -2.626 0.471 1.00 97.69 76 THR A N 1
ATOM 571 C CA . THR A 1 76 ? -8.276 -3.311 -0.254 1.00 97.69 76 THR A CA 1
ATOM 572 C C . THR A 1 76 ? -8.871 -4.450 0.571 1.00 97.69 76 THR A C 1
ATOM 574 O O . THR A 1 76 ? -10.093 -4.531 0.724 1.00 97.69 76 THR A O 1
ATOM 577 N N . MET A 1 77 ? -8.024 -5.318 1.128 1.00 98.25 77 MET A N 1
ATOM 578 C CA . MET A 1 77 ? -8.454 -6.453 1.949 1.00 98.25 77 MET A CA 1
ATOM 579 C C . MET A 1 77 ? -9.144 -5.997 3.242 1.00 98.25 77 MET A C 1
ATOM 581 O O . MET A 1 77 ? -10.216 -6.504 3.575 1.00 98.25 77 MET A O 1
ATOM 585 N N . LEU A 1 78 ? -8.583 -5.008 3.946 1.00 97.88 78 LEU A N 1
ATOM 586 C CA . LEU A 1 78 ? -9.156 -4.463 5.182 1.00 97.88 78 LEU A CA 1
ATOM 587 C C . LEU A 1 78 ? -10.506 -3.777 4.946 1.00 97.88 78 LEU A C 1
ATOM 589 O O . LEU A 1 78 ? -11.452 -4.014 5.699 1.00 97.88 78 LEU A O 1
ATOM 593 N N . ALA A 1 79 ? -10.630 -2.975 3.885 1.00 97.12 79 ALA A N 1
ATOM 594 C CA . ALA A 1 79 ? -11.891 -2.315 3.558 1.00 97.12 79 ALA A CA 1
ATOM 595 C C . ALA A 1 79 ? -12.999 -3.323 3.221 1.00 97.12 79 ALA A C 1
ATOM 597 O O . ALA A 1 79 ? -14.133 -3.171 3.671 1.00 97.12 79 ALA A O 1
ATOM 598 N N . ARG A 1 80 ? -12.674 -4.400 2.492 1.00 96.19 80 ARG A N 1
ATOM 599 C CA . ARG A 1 80 ? -13.626 -5.494 2.223 1.00 96.19 80 ARG A CA 1
ATOM 600 C C . ARG A 1 80 ? -14.016 -6.278 3.469 1.00 96.19 80 ARG A C 1
ATOM 602 O O . ARG A 1 80 ? -15.130 -6.780 3.532 1.00 96.19 80 ARG A O 1
ATOM 609 N N . ALA A 1 81 ? -13.139 -6.335 4.467 1.00 96.25 81 ALA A N 1
ATOM 610 C CA . ALA A 1 81 ? -13.442 -6.892 5.782 1.00 96.25 81 ALA A CA 1
ATOM 611 C C . ALA A 1 81 ? -14.239 -5.926 6.687 1.00 96.25 81 ALA A C 1
ATOM 613 O O . ALA A 1 81 ? -14.401 -6.187 7.878 1.00 96.25 81 ALA A O 1
ATOM 614 N N . GLY A 1 82 ? -14.720 -4.795 6.154 1.00 95.81 82 GLY A N 1
ATOM 615 C CA . GLY A 1 82 ? -15.557 -3.840 6.882 1.00 95.81 82 GLY A CA 1
ATOM 616 C C . GLY A 1 82 ? -14.791 -2.871 7.786 1.00 95.81 82 GLY A C 1
ATOM 617 O O . GLY A 1 82 ? -15.405 -2.222 8.637 1.00 95.81 82 GLY A O 1
ATOM 618 N N . ARG A 1 83 ? -13.465 -2.754 7.629 1.00 97.50 83 ARG A N 1
ATOM 619 C CA . ARG A 1 83 ? -12.665 -1.739 8.333 1.00 97.50 83 ARG A CA 1
ATOM 620 C C . ARG A 1 83 ? -12.785 -0.380 7.636 1.00 97.50 83 ARG A C 1
ATOM 622 O O . ARG A 1 83 ? -12.832 -0.285 6.412 1.00 97.50 83 ARG A O 1
ATOM 629 N N . LEU A 1 84 ? -12.810 0.685 8.432 1.00 97.38 84 LEU A N 1
ATOM 630 C CA . LEU A 1 84 ? -12.775 2.076 7.987 1.00 97.38 84 LEU A CA 1
ATOM 631 C C . LEU A 1 84 ? -11.315 2.494 7.791 1.00 97.38 84 LEU A C 1
ATOM 633 O O . LEU A 1 84 ? -10.650 2.916 8.737 1.00 97.38 84 LEU A O 1
ATOM 637 N N . VAL A 1 85 ? -10.820 2.334 6.567 1.00 98.12 85 VAL A N 1
ATOM 638 C CA . VAL A 1 85 ? -9.415 2.575 6.222 1.00 98.12 85 VAL A CA 1
ATOM 639 C C . VAL A 1 85 ? -9.214 4.011 5.731 1.00 98.12 85 VAL A C 1
ATOM 641 O O . VAL A 1 85 ? -9.927 4.475 4.838 1.00 98.12 85 VAL A O 1
ATOM 644 N N . SER A 1 86 ? -8.202 4.678 6.280 1.00 98.19 86 SER A N 1
ATOM 645 C CA . SER A 1 86 ? -7.569 5.872 5.716 1.00 98.19 86 SER A CA 1
ATOM 646 C C . SER A 1 86 ? -6.138 5.533 5.313 1.00 98.19 86 SER A C 1
ATOM 648 O O . SER A 1 86 ? -5.443 4.847 6.060 1.00 98.19 86 SER A O 1
ATOM 650 N N . ILE A 1 87 ? -5.683 6.022 4.162 1.00 98.50 87 ILE A N 1
ATOM 651 C CA . ILE A 1 87 ? -4.326 5.774 3.659 1.00 98.50 87 ILE A CA 1
ATOM 652 C C . ILE A 1 87 ? -3.628 7.108 3.403 1.00 98.50 87 ILE A C 1
ATOM 654 O O . ILE A 1 87 ? -4.202 7.984 2.751 1.00 98.50 87 ILE A O 1
ATOM 658 N N . ILE A 1 88 ? -2.400 7.241 3.898 1.00 98.25 88 ILE A N 1
ATOM 659 C CA . ILE A 1 88 ? -1.477 8.333 3.583 1.00 98.25 88 ILE A CA 1
ATOM 660 C C . ILE A 1 88 ? -0.420 7.795 2.629 1.00 98.25 88 ILE A C 1
ATOM 662 O O . ILE A 1 88 ? 0.209 6.780 2.915 1.00 98.25 88 ILE A O 1
ATOM 666 N N . GLU A 1 89 ? -0.224 8.459 1.501 1.00 96.94 89 GLU A N 1
ATOM 667 C CA . GLU A 1 89 ? 0.782 8.085 0.511 1.00 96.94 89 GLU A CA 1
ATOM 668 C C . GLU A 1 89 ? 1.373 9.350 -0.090 1.00 96.94 89 GLU A C 1
ATOM 670 O O . GLU A 1 89 ? 0.643 10.268 -0.457 1.00 96.94 89 GLU A O 1
ATOM 675 N N . ILE A 1 90 ? 2.692 9.398 -0.207 1.00 96.06 90 ILE A N 1
ATOM 676 C CA . ILE A 1 90 ? 3.384 10.579 -0.707 1.00 96.06 90 ILE A CA 1
ATOM 677 C C . ILE A 1 90 ? 3.285 10.674 -2.238 1.00 96.06 90 ILE A C 1
ATOM 679 O O . ILE A 1 90 ? 3.289 11.768 -2.805 1.00 96.06 90 ILE A O 1
ATOM 683 N N . ASP A 1 91 ? 3.156 9.529 -2.915 1.00 95.88 91 ASP A N 1
ATOM 684 C CA . ASP A 1 91 ? 3.050 9.422 -4.365 1.00 95.88 91 ASP A CA 1
ATOM 685 C C . ASP A 1 91 ? 1.581 9.361 -4.854 1.00 95.88 91 ASP A C 1
ATOM 687 O O . ASP A 1 91 ? 0.942 8.306 -4.801 1.00 95.88 91 ASP A O 1
ATOM 691 N N . PRO A 1 92 ? 1.017 10.435 -5.441 1.00 96.69 92 PRO A N 1
ATOM 692 C CA . PRO A 1 92 ? -0.365 10.420 -5.933 1.00 96.69 92 PRO A CA 1
ATOM 693 C C . PRO A 1 92 ? -0.606 9.423 -7.082 1.00 96.69 92 PRO A C 1
ATOM 695 O O . PRO A 1 92 ? -1.745 8.994 -7.313 1.00 96.69 92 PRO A O 1
ATOM 698 N N . VAL A 1 93 ? 0.442 9.037 -7.822 1.00 96.94 93 VAL A N 1
ATOM 699 C CA . VAL A 1 93 ? 0.331 8.046 -8.901 1.00 96.94 93 VAL A CA 1
ATOM 700 C C . VAL A 1 93 ? 0.001 6.675 -8.315 1.00 96.94 93 VAL A C 1
ATOM 702 O O . VAL A 1 93 ? -0.828 5.964 -8.885 1.00 96.94 93 VAL A O 1
ATOM 705 N N . SER A 1 94 ? 0.551 6.346 -7.145 1.00 96.56 94 SER A N 1
ATOM 706 C CA . SER A 1 94 ? 0.277 5.107 -6.410 1.00 96.56 94 SER A CA 1
ATOM 707 C C . SER A 1 94 ? -1.228 4.903 -6.185 1.00 96.56 94 SER A C 1
ATOM 709 O O . SER A 1 94 ? -1.792 3.910 -6.652 1.00 96.56 94 SER A O 1
ATOM 711 N N . PHE A 1 95 ? -1.944 5.906 -5.652 1.00 97.50 95 PHE A N 1
ATOM 712 C CA . PHE A 1 95 ? -3.405 5.828 -5.486 1.00 97.50 95 PHE A CA 1
ATOM 713 C C . PHE A 1 95 ? -4.162 5.610 -6.796 1.00 97.50 95 PHE A C 1
ATOM 715 O O . PHE A 1 95 ? -5.149 4.866 -6.836 1.00 97.50 95 PHE A O 1
ATOM 722 N N . THR A 1 96 ? -3.719 6.257 -7.875 1.00 96.44 96 THR A N 1
ATOM 723 C CA . THR A 1 96 ? -4.342 6.101 -9.194 1.00 96.44 96 THR A CA 1
ATOM 724 C C . THR A 1 96 ? -4.226 4.656 -9.676 1.00 96.44 96 THR A C 1
ATOM 726 O O . THR A 1 96 ? -5.207 4.077 -10.152 1.00 96.44 96 THR A O 1
ATOM 729 N N . LEU A 1 97 ? -3.046 4.051 -9.529 1.00 96.38 97 LEU A N 1
ATOM 730 C CA . LEU A 1 97 ? -2.796 2.672 -9.939 1.00 96.38 97 LEU A CA 1
ATOM 731 C C . LEU A 1 97 ? -3.503 1.670 -9.021 1.00 96.38 97 LEU A C 1
ATOM 733 O O . LEU A 1 97 ? -4.139 0.745 -9.529 1.00 96.38 97 LEU A O 1
ATOM 737 N N . ALA A 1 98 ? -3.476 1.889 -7.705 1.00 96.88 98 ALA A N 1
ATOM 738 C CA . ALA A 1 98 ? -4.149 1.050 -6.719 1.00 96.88 98 ALA A CA 1
ATOM 739 C C . ALA A 1 98 ? -5.660 0.947 -6.998 1.00 96.88 98 ALA A C 1
ATOM 741 O O . ALA A 1 98 ? -6.212 -0.150 -7.121 1.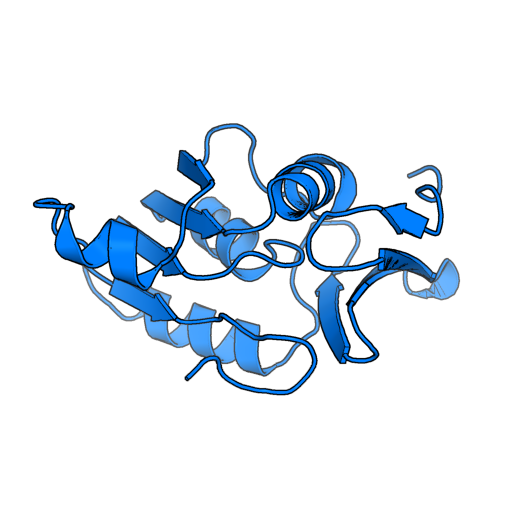00 96.88 98 ALA A O 1
ATOM 742 N N . LYS A 1 99 ? -6.331 2.090 -7.215 1.00 96.38 99 LYS A N 1
ATOM 743 C CA . LYS A 1 99 ? -7.772 2.137 -7.533 1.00 96.38 99 LYS A CA 1
ATOM 744 C C . LYS A 1 99 ? -8.099 1.531 -8.895 1.00 96.38 99 LYS A C 1
ATOM 746 O O . LYS A 1 99 ? -9.157 0.929 -9.067 1.00 96.38 99 LYS A O 1
ATOM 751 N N . ARG A 1 100 ? -7.227 1.718 -9.890 1.00 94.88 100 ARG A N 1
ATOM 752 C CA . ARG A 1 100 ? -7.498 1.293 -11.270 1.00 94.88 100 ARG A CA 1
ATOM 753 C C . ARG A 1 100 ? -7.196 -0.181 -11.519 1.00 94.88 100 ARG A C 1
ATOM 755 O O . ARG A 1 100 ? -7.888 -0.795 -12.330 1.00 94.88 100 ARG A O 1
ATOM 762 N N . TYR A 1 101 ? -6.170 -0.727 -10.871 1.00 94.50 101 TYR A N 1
ATOM 763 C CA . TYR A 1 101 ? -5.615 -2.030 -11.236 1.00 94.50 101 TYR A CA 1
ATOM 764 C C . TYR A 1 101 ? -5.516 -3.035 -10.088 1.00 94.50 101 TYR A C 1
ATOM 766 O O . TYR A 1 101 ? -5.490 -4.228 -10.367 1.00 94.50 101 TYR A O 1
ATOM 774 N N . PHE A 1 102 ? -5.506 -2.587 -8.831 1.00 95.88 102 PHE A N 1
ATOM 775 C CA . PHE A 1 102 ? -5.370 -3.463 -7.659 1.00 95.88 102 PHE A CA 1
ATOM 776 C C . PHE A 1 102 ? -6.645 -3.545 -6.811 1.00 95.88 102 PHE A C 1
ATOM 778 O O . PHE A 1 102 ? -6.657 -4.182 -5.766 1.00 95.88 102 PHE A O 1
ATOM 785 N N . GLY A 1 103 ? -7.743 -2.937 -7.266 1.00 95.06 103 GLY A N 1
ATOM 786 C CA . GLY A 1 103 ? -9.052 -3.102 -6.639 1.00 95.06 103 GLY A CA 1
ATOM 787 C C . GLY A 1 103 ? -9.288 -2.253 -5.392 1.00 95.06 103 GLY A C 1
ATOM 788 O O . GLY A 1 103 ? -10.288 -2.500 -4.716 1.00 95.06 103 GLY A O 1
ATOM 789 N N . LEU A 1 104 ? -8.440 -1.250 -5.118 1.00 97.25 104 LEU A N 1
ATOM 790 C CA . LEU A 1 104 ? -8.638 -0.322 -4.002 1.00 97.25 104 LEU A CA 1
ATOM 791 C C . LEU A 1 104 ? -9.987 0.409 -4.154 1.00 97.25 104 LEU A C 1
ATOM 793 O O . LEU A 1 104 ? -10.187 1.116 -5.151 1.00 97.25 104 LEU A O 1
ATOM 797 N N . PRO A 1 105 ? -10.927 0.262 -3.197 1.00 96.62 105 PRO A N 1
ATOM 798 C CA . PRO A 1 105 ? -12.227 0.917 -3.273 1.00 96.62 105 PRO A CA 1
ATOM 799 C C . PRO A 1 105 ? -12.118 2.440 -3.416 1.00 96.62 105 PRO A C 1
ATOM 801 O O . PRO A 1 105 ? -11.323 3.105 -2.749 1.00 96.62 105 PRO A O 1
ATOM 804 N N . ARG A 1 106 ? -12.949 3.023 -4.288 1.00 95.19 106 ARG A N 1
ATOM 805 C CA . ARG A 1 106 ? -12.886 4.462 -4.609 1.00 95.19 106 ARG A CA 1
ATOM 806 C C . ARG A 1 106 ? -13.237 5.370 -3.430 1.00 95.19 106 ARG A C 1
ATOM 808 O O . ARG A 1 106 ? -12.766 6.503 -3.407 1.00 95.19 106 ARG A O 1
ATOM 815 N N . ASN A 1 107 ? -14.039 4.869 -2.494 1.00 93.31 107 ASN A N 1
ATOM 816 C CA . ASN A 1 107 ? -14.531 5.572 -1.311 1.00 93.31 107 ASN A CA 1
ATOM 817 C C . ASN A 1 107 ? -13.578 5.519 -0.104 1.00 93.31 107 ASN A C 1
ATOM 819 O O . ASN A 1 107 ? -13.900 6.102 0.927 1.00 93.31 107 ASN A O 1
ATOM 823 N N . ILE A 1 108 ? -12.427 4.843 -0.202 1.00 95.44 108 ILE A N 1
ATOM 824 C CA . ILE A 1 108 ? -11.393 4.915 0.839 1.00 95.44 108 ILE A CA 1
ATOM 825 C C . ILE A 1 108 ? -10.823 6.334 0.899 1.00 95.44 108 ILE A C 1
ATOM 827 O O . ILE A 1 108 ? -10.491 6.926 -0.135 1.00 95.44 108 ILE A O 1
ATOM 831 N N . ALA A 1 109 ? -10.665 6.853 2.119 1.00 96.81 109 ALA A N 1
ATOM 832 C CA . ALA A 1 109 ? -10.015 8.133 2.363 1.00 96.81 109 ALA A CA 1
ATOM 833 C C . ALA A 1 109 ?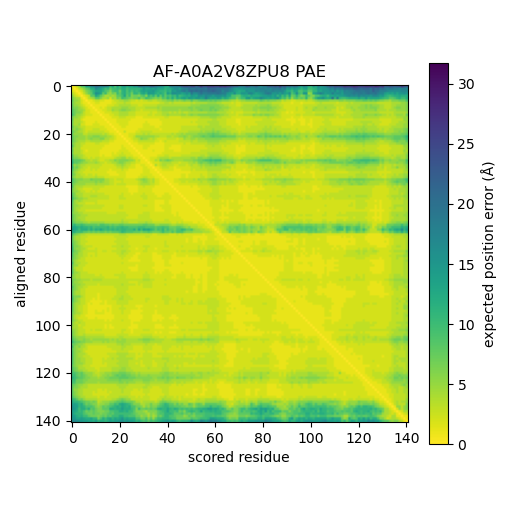 -8.522 8.024 2.015 1.00 96.81 109 ALA A C 1
ATOM 835 O O . ALA A 1 109 ? -7.773 7.292 2.657 1.00 96.81 109 ALA A O 1
ATOM 836 N N . CYS A 1 110 ? -8.108 8.725 0.962 1.00 97.94 110 CYS A N 1
ATOM 837 C CA . CYS A 1 110 ? -6.740 8.731 0.453 1.00 97.94 110 CYS A CA 1
ATOM 838 C C . CYS A 1 110 ? -6.177 10.144 0.609 1.00 97.94 110 CYS A C 1
ATOM 840 O O . CYS A 1 110 ? -6.752 11.085 0.059 1.00 97.94 110 CYS A O 1
ATOM 842 N N . HIS A 1 111 ? -5.073 10.289 1.331 1.00 97.75 111 HIS A N 1
ATOM 843 C CA . HIS A 1 111 ? -4.413 11.570 1.558 1.00 97.75 111 HIS A CA 1
ATOM 844 C C . HIS A 1 111 ? -3.037 11.547 0.900 1.00 97.75 111 HIS A C 1
ATOM 846 O O . HIS A 1 111 ? -2.220 10.680 1.207 1.00 97.75 111 HIS A O 1
ATOM 852 N N . VAL A 1 112 ? -2.805 12.485 -0.021 1.00 97.69 112 VAL A N 1
ATOM 853 C CA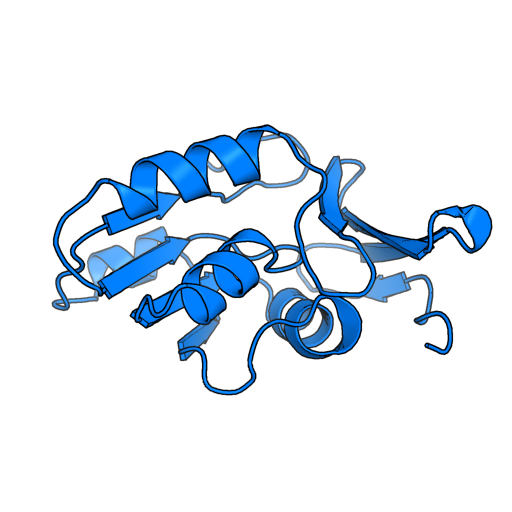 . VAL A 1 112 ? -1.497 12.655 -0.659 1.00 97.69 112 VAL A CA 1
ATOM 854 C C . VAL A 1 112 ? -0.651 13.550 0.233 1.00 97.69 112 VAL A C 1
ATOM 856 O O . VAL A 1 112 ? -0.866 14.761 0.251 1.00 97.69 112 VAL A O 1
ATOM 859 N N . ASP A 1 113 ? 0.237 12.956 1.021 1.00 97.12 113 ASP A N 1
ATOM 860 C CA . ASP A 1 113 ? 0.992 13.668 2.053 1.00 97.12 113 ASP A CA 1
ATOM 861 C C . ASP A 1 113 ? 2.223 12.868 2.493 1.00 97.12 113 ASP A C 1
ATOM 863 O O . ASP A 1 113 ? 2.311 11.660 2.270 1.00 97.12 113 ASP A O 1
ATOM 867 N N . ASP A 1 114 ? 3.147 13.541 3.171 1.00 95.44 114 ASP A N 1
ATOM 868 C CA . ASP A 1 114 ? 4.165 12.856 3.958 1.00 95.44 114 ASP A CA 1
ATOM 869 C C . ASP A 1 114 ? 3.533 12.266 5.231 1.00 95.44 114 ASP A C 1
ATOM 871 O O . ASP A 1 114 ? 2.774 12.934 5.940 1.00 95.44 114 ASP A O 1
ATOM 875 N N . GLY A 1 115 ? 3.848 11.003 5.528 1.00 94.75 115 GLY A N 1
ATOM 876 C CA . GLY A 1 115 ? 3.254 10.278 6.651 1.00 94.75 115 GLY A CA 1
ATOM 877 C C . GLY A 1 115 ? 3.573 10.907 8.005 1.00 94.75 115 GLY A C 1
ATOM 878 O O . GLY A 1 115 ? 2.677 11.074 8.834 1.00 94.75 115 GLY A O 1
ATOM 879 N N . LEU A 1 116 ? 4.830 11.301 8.223 1.00 93.31 116 LEU A N 1
ATOM 880 C CA . LEU A 1 116 ? 5.270 11.906 9.478 1.00 93.31 116 LEU A CA 1
ATOM 881 C C . LEU A 1 116 ? 4.645 13.293 9.661 1.00 93.31 116 LEU A C 1
ATOM 883 O O . LEU A 1 116 ? 4.074 13.590 10.712 1.00 93.31 116 LEU A O 1
ATOM 887 N N . ALA A 1 117 ? 4.683 14.120 8.620 1.00 95.75 117 ALA A N 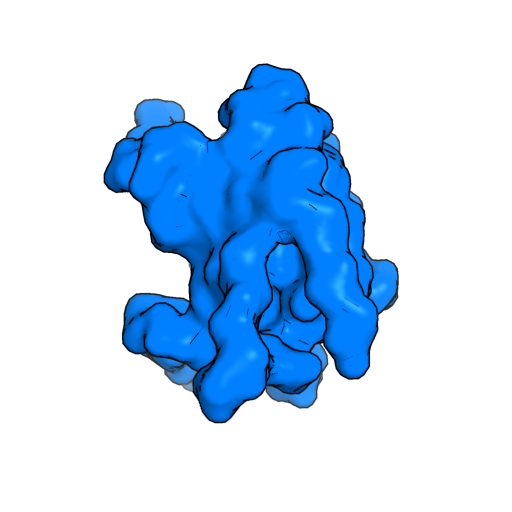1
ATOM 888 C CA . ALA A 1 117 ? 4.121 15.460 8.636 1.00 95.75 117 ALA A CA 1
ATOM 889 C C . ALA A 1 117 ? 2.593 15.431 8.831 1.00 95.75 117 ALA A C 1
ATOM 891 O O . ALA A 1 117 ? 2.051 16.235 9.595 1.00 95.75 117 ALA A O 1
ATOM 892 N N . PHE A 1 118 ? 1.885 14.482 8.204 1.00 96.44 118 PHE A N 1
ATOM 893 C CA . PHE A 1 118 ? 0.458 14.260 8.451 1.00 96.44 118 PHE A CA 1
ATOM 894 C C . PHE A 1 118 ? 0.193 13.913 9.922 1.00 96.44 118 PHE A C 1
ATOM 896 O O . PHE A 1 118 ? -0.700 14.495 10.547 1.00 96.44 118 PHE A O 1
ATOM 903 N N . MET A 1 119 ? 0.986 13.002 10.493 1.00 94.56 119 MET A N 1
ATOM 904 C CA . MET A 1 119 ? 0.842 12.567 11.885 1.00 94.56 119 MET A CA 1
ATOM 905 C C . MET A 1 119 ? 1.105 13.690 12.892 1.00 94.56 119 MET A C 1
ATOM 907 O O . MET A 1 119 ? 0.411 13.769 13.902 1.00 94.56 119 MET A O 1
ATOM 911 N N . GLN A 1 120 ? 2.037 14.600 12.603 1.00 95.75 120 GLN A N 1
ATOM 912 C CA . GLN A 1 120 ? 2.295 15.777 13.440 1.00 95.75 120 GLN A CA 1
ATOM 913 C C . GLN A 1 120 ? 1.124 16.775 13.452 1.00 95.75 120 GLN A C 1
ATOM 915 O O . GLN A 1 120 ? 0.926 17.485 14.437 1.00 95.75 120 GLN A O 1
ATOM 920 N N . ARG A 1 121 ? 0.336 16.843 12.370 1.00 96.25 121 ARG A N 1
ATOM 921 C CA . ARG A 1 121 ? -0.794 17.781 12.240 1.00 96.25 121 ARG A CA 1
ATOM 922 C C . ARG A 1 121 ? -2.129 17.199 12.692 1.00 96.25 121 ARG A C 1
ATOM 924 O O . ARG A 1 121 ? -3.011 17.941 13.131 1.00 96.25 121 ARG A O 1
ATOM 931 N N . THR A 1 122 ? -2.329 15.895 12.521 1.00 95.19 122 THR A N 1
ATOM 932 C CA . THR A 1 122 ? -3.637 15.277 12.744 1.00 95.19 122 THR A CA 1
ATOM 933 C C . THR A 1 122 ? -3.981 15.187 14.230 1.00 95.19 122 THR A C 1
ATOM 935 O O . THR A 1 122 ? -3.175 14.791 15.066 1.00 95.19 122 THR A O 1
ATOM 938 N N . ARG A 1 123 ? -5.232 15.510 14.573 1.00 95.06 123 ARG A N 1
ATOM 939 C CA . ARG A 1 123 ? -5.796 15.250 15.912 1.00 95.06 123 ARG A CA 1
ATOM 940 C C . ARG A 1 123 ? -6.659 13.992 15.956 1.00 95.06 123 ARG A C 1
ATOM 942 O O . ARG A 1 123 ? -7.120 13.598 17.026 1.00 95.06 123 ARG A O 1
ATOM 949 N N . ARG A 1 124 ? -6.892 13.360 14.802 1.00 95.06 124 ARG A N 1
ATOM 950 C CA . ARG A 1 124 ? -7.739 12.173 14.694 1.00 95.06 124 ARG A CA 1
ATOM 951 C C . ARG A 1 124 ? -7.051 10.976 15.347 1.00 95.06 124 ARG A C 1
ATOM 953 O O . ARG A 1 124 ? -5.853 10.771 15.178 1.00 95.06 124 ARG A O 1
ATOM 960 N N . ARG A 1 125 ? -7.823 10.190 16.093 1.00 94.50 125 ARG A N 1
ATOM 961 C CA . ARG A 1 125 ? -7.393 8.908 16.658 1.00 94.50 125 ARG A CA 1
ATOM 962 C C . ARG A 1 125 ? -7.845 7.774 15.740 1.00 94.50 125 ARG A C 1
ATOM 964 O O . ARG A 1 125 ? -8.868 7.900 15.065 1.00 94.50 125 ARG A O 1
ATOM 971 N N . TYR A 1 126 ? -7.070 6.700 15.732 1.00 96.38 126 TYR A N 1
ATOM 972 C CA . TYR A 1 126 ? -7.348 5.476 14.991 1.00 96.38 126 TYR A CA 1
ATOM 973 C C . TYR A 1 126 ? -7.143 4.287 15.923 1.00 96.38 126 TYR A C 1
ATOM 975 O O . TYR A 1 126 ? -6.280 4.343 16.799 1.00 96.38 126 TYR A O 1
ATOM 983 N N . ASP A 1 127 ? -7.922 3.227 15.724 1.00 96.75 127 ASP A N 1
ATOM 984 C CA . ASP A 1 127 ? -7.828 2.008 16.535 1.00 96.75 127 ASP A CA 1
ATOM 985 C C . ASP A 1 127 ? -6.553 1.220 16.194 1.00 96.75 127 ASP A C 1
ATOM 987 O O . ASP A 1 127 ? -5.948 0.586 17.058 1.00 96.75 127 ASP A O 1
ATOM 991 N N . VAL A 1 128 ? -6.132 1.278 14.925 1.00 97.38 128 VAL A N 1
ATOM 992 C CA . VAL A 1 128 ? -4.905 0.649 14.425 1.00 97.38 128 VAL A CA 1
ATOM 993 C C . VAL A 1 128 ? -4.136 1.633 13.543 1.00 97.38 128 VAL A C 1
ATOM 995 O O . VAL A 1 128 ? -4.704 2.236 12.630 1.00 97.38 128 VAL A O 1
ATOM 998 N N . LEU A 1 129 ? -2.834 1.762 13.800 1.00 96.25 129 LEU A N 1
ATOM 999 C CA . LEU A 1 129 ? -1.870 2.423 12.922 1.00 96.25 129 LEU A CA 1
ATOM 1000 C C . LEU A 1 129 ? -0.982 1.352 12.285 1.00 96.25 129 LEU A C 1
ATOM 1002 O O . LEU A 1 129 ? -0.384 0.547 12.996 1.00 96.25 129 LEU A O 1
ATOM 1006 N N . ILE A 1 130 ? -0.891 1.360 10.959 1.00 96.25 130 ILE A N 1
ATOM 1007 C CA . ILE A 1 130 ? -0.025 0.476 10.180 1.00 96.25 130 ILE A CA 1
ATOM 1008 C C . ILE A 1 130 ? 0.959 1.347 9.409 1.00 96.25 130 ILE A C 1
ATOM 1010 O O . ILE A 1 130 ? 0.554 2.272 8.705 1.00 96.25 130 ILE A O 1
ATOM 1014 N N . ILE A 1 131 ? 2.246 1.040 9.539 1.00 94.69 131 ILE A N 1
ATOM 1015 C CA . ILE A 1 131 ? 3.311 1.676 8.768 1.00 94.69 131 ILE A CA 1
ATOM 1016 C C . ILE A 1 131 ? 3.841 0.624 7.801 1.00 94.69 131 ILE A C 1
ATOM 1018 O O . ILE A 1 131 ? 4.453 -0.354 8.220 1.00 94.69 131 ILE A O 1
ATOM 1022 N N . ASP A 1 132 ? 3.552 0.826 6.522 1.00 90.62 132 ASP A N 1
ATOM 1023 C CA . ASP A 1 132 ? 3.925 -0.035 5.400 1.00 90.62 132 ASP A CA 1
ATOM 1024 C C . ASP A 1 132 ? 4.510 0.850 4.287 1.00 90.62 132 ASP A C 1
ATOM 1026 O O . ASP A 1 132 ? 4.004 0.938 3.169 1.00 90.62 132 ASP A O 1
ATOM 1030 N N . ALA A 1 133 ? 5.528 1.629 4.661 1.00 87.50 133 ALA A N 1
ATOM 1031 C CA . ALA A 1 133 ? 6.147 2.642 3.818 1.00 87.50 133 ALA A CA 1
ATOM 1032 C C . ALA A 1 133 ? 7.608 2.283 3.551 1.00 87.50 133 ALA A C 1
ATOM 1034 O O . ALA A 1 133 ? 8.399 2.128 4.480 1.00 87.50 133 ALA A O 1
ATOM 1035 N N . PHE A 1 134 ? 7.967 2.206 2.270 1.00 82.62 134 PHE A N 1
ATOM 1036 C CA . PHE A 1 134 ? 9.312 1.870 1.817 1.00 82.62 134 PHE A CA 1
ATOM 1037 C C . PHE A 1 134 ? 9.739 2.767 0.657 1.00 82.62 134 PHE A C 1
ATOM 1039 O O . PHE A 1 134 ? 8.934 3.198 -0.167 1.00 82.62 134 PHE A O 1
ATOM 1046 N N . THR A 1 135 ? 11.041 3.026 0.560 1.00 75.00 135 THR A N 1
ATOM 1047 C CA . THR A 1 135 ? 11.665 3.628 -0.620 1.00 75.00 135 THR A CA 1
ATOM 1048 C C . THR A 1 135 ? 12.548 2.587 -1.298 1.00 75.00 135 THR A C 1
ATOM 1050 O O . THR A 1 135 ? 13.708 2.403 -0.930 1.00 75.00 135 THR A O 1
ATOM 1053 N N . GLY A 1 136 ? 12.004 1.903 -2.307 1.00 74.94 136 GLY A N 1
ATOM 1054 C CA . GLY A 1 136 ? 12.651 0.707 -2.849 1.00 74.94 136 GLY A CA 1
ATOM 1055 C C . GLY A 1 136 ? 12.583 -0.411 -1.812 1.00 74.94 136 GLY A C 1
ATOM 1056 O O . GLY A 1 136 ? 11.489 -0.861 -1.494 1.00 74.94 136 GLY A O 1
ATOM 1057 N N . GLU A 1 137 ? 13.726 -0.819 -1.267 1.00 74.44 137 GLU A N 1
ATOM 1058 C CA . GLU A 1 137 ? 13.816 -1.853 -0.219 1.00 74.44 137 GLU A CA 1
ATOM 1059 C C . GLU A 1 137 ? 14.125 -1.276 1.175 1.00 74.44 137 GLU A C 1
ATOM 1061 O O . GLU A 1 137 ? 14.203 -2.015 2.152 1.00 74.44 137 GLU A O 1
ATOM 1066 N N . ASN A 1 138 ? 14.284 0.047 1.286 1.00 77.38 138 ASN A N 1
ATOM 1067 C CA . ASN A 1 138 ? 14.666 0.703 2.535 1.00 77.38 138 ASN A CA 1
ATOM 1068 C C . ASN A 1 138 ? 13.450 1.274 3.268 1.00 77.38 138 ASN A C 1
ATOM 1070 O O . ASN A 1 138 ? 12.571 1.875 2.644 1.00 77.38 138 ASN A O 1
ATOM 1074 N N . ILE A 1 139 ? 13.451 1.162 4.595 1.00 78.38 139 ILE A N 1
ATOM 1075 C CA . ILE A 1 139 ? 12.540 1.915 5.463 1.00 78.38 139 ILE A CA 1
ATOM 1076 C C . ILE A 1 139 ? 13.003 3.387 5.457 1.00 78.38 139 ILE A C 1
ATOM 1078 O O . ILE A 1 139 ? 14.206 3.628 5.591 1.00 78.38 139 ILE A O 1
ATOM 1082 N N . PRO A 1 140 ? 12.105 4.369 5.252 1.00 76.56 140 PRO A N 1
ATOM 1083 C CA . PRO A 1 140 ? 12.451 5.786 5.340 1.00 76.56 140 PRO A CA 1
ATOM 1084 C C . PRO A 1 140 ? 13.048 6.141 6.711 1.00 76.56 140 PRO A C 1
ATOM 1086 O O . PRO A 1 140 ? 12.626 5.580 7.722 1.00 76.56 140 PRO A O 1
ATOM 1089 N N . ALA A 1 141 ? 14.028 7.050 6.718 1.00 67.00 141 ALA A N 1
ATOM 1090 C CA . ALA A 1 141 ? 14.671 7.557 7.934 1.00 67.00 141 ALA A CA 1
ATOM 1091 C C . ALA A 1 141 ? 13.753 8.478 8.750 1.00 67.00 141 ALA A C 1
ATOM 1093 O O . ALA A 1 141 ? 12.885 9.140 8.133 1.00 67.00 141 ALA A O 1
#

Foldseek 3Di:
DPQDDQWDQWPLAIWGWDADPVQQKIWIAGPRATLFIDHQQLATPDVVLVVVLVVVVPFPDAFEEEEDQQLNSSVQSSVVVVHQYAYEYQIPVRVVNNVPGNVRDPPRHYHNDHPVVCVVPDPDDGSYYHYSDDSRPHDDD

Radius of gyration: 14.38 Å; Cα contacts (8 Å, |Δi|>4): 283; chains: 1; bounding box: 30×35×39 Å